Protein AF-A0A6B3H1M4-F1 (afdb_monomer_lite)

Foldseek 3Di:
DDDDDDDVLVVVVVVVQVVCCVPPVDRDDPVPDDQQPQVVLVCQLCLVCCVPPPQNDPVSSVVSVVQSDRGPVVVVVSSVVPPDDD

Sequence (86 aa):
KMDFLGLRNLTIMDDAIKMVKSNKGIDLEMLSLPLDDPKTYELLCRGDTLGVFQFDGGPMRSLLRQMQPDNFEDISAVSALYRPGP

Structure (mmCIF, N/CA/C/O backbone):
data_AF-A0A6B3H1M4-F1
#
_entry.id   AF-A0A6B3H1M4-F1
#
loop_
_atom_site.group_PDB
_atom_site.id
_atom_site.type_symbol
_atom_site.label_atom_id
_atom_site.label_alt_id
_atom_site.label_comp_id
_atom_site.label_asym_id
_atom_site.label_entity_id
_atom_site.label_seq_id
_atom_site.pdbx_PDB_ins_code
_atom_site.Cartn_x
_atom_site.Cartn_y
_atom_site.Cartn_z
_atom_site.occupancy
_atom_site.B_iso_or_equiv
_atom_site.auth_seq_id
_atom_site.auth_comp_id
_atom_site.auth_asym_id
_atom_site.auth_atom_id
_atom_site.pdbx_PDB_model_num
ATOM 1 N N . LYS A 1 1 ? 25.269 -6.566 17.677 1.00 74.94 1 LYS A N 1
ATOM 2 C CA . LYS A 1 1 ? 24.903 -5.204 17.216 1.00 74.94 1 LYS A CA 1
ATOM 3 C C . LYS A 1 1 ? 23.395 -5.191 17.002 1.00 74.94 1 LYS A C 1
ATOM 5 O O . LYS A 1 1 ? 22.906 -6.173 16.462 1.00 74.94 1 LYS A O 1
ATOM 10 N N . MET A 1 2 ? 22.681 -4.173 17.479 1.00 89.31 2 MET A N 1
ATOM 11 C CA . MET A 1 2 ? 21.237 -4.013 17.264 1.00 89.31 2 MET A CA 1
ATOM 12 C C . MET A 1 2 ? 20.998 -2.707 16.516 1.00 89.31 2 MET A C 1
ATOM 14 O O . MET A 1 2 ? 21.647 -1.714 16.841 1.00 89.31 2 MET A O 1
ATOM 18 N N . ASP A 1 3 ? 20.070 -2.727 15.564 1.00 87.69 3 ASP A N 1
ATOM 19 C CA . ASP A 1 3 ? 19.627 -1.544 14.832 1.00 87.69 3 ASP A CA 1
ATOM 20 C C . ASP A 1 3 ? 18.148 -1.291 15.158 1.00 87.69 3 ASP A C 1
ATOM 22 O O . ASP A 1 3 ? 17.300 -2.163 14.971 1.00 87.69 3 ASP A O 1
ATOM 26 N N . PHE A 1 4 ? 17.843 -0.094 15.663 1.00 90.44 4 PHE A N 1
ATOM 27 C CA . PHE A 1 4 ? 16.476 0.375 15.891 1.00 90.44 4 PHE A CA 1
ATOM 28 C C . PHE A 1 4 ? 16.094 1.320 14.753 1.00 90.44 4 PHE A C 1
ATOM 30 O O . PHE A 1 4 ? 16.692 2.384 14.594 1.00 90.44 4 PHE A O 1
ATOM 37 N N . LEU A 1 5 ? 15.112 0.918 13.947 1.00 91.81 5 LEU A N 1
ATOM 38 C CA . LEU A 1 5 ? 14.676 1.659 12.766 1.00 91.81 5 LEU A CA 1
ATOM 39 C C . LEU A 1 5 ? 13.357 2.383 13.053 1.00 91.81 5 LEU A C 1
ATOM 41 O O . LEU A 1 5 ? 12.340 1.754 13.335 1.00 91.81 5 LEU A O 1
ATOM 45 N N . GLY A 1 6 ? 13.367 3.711 12.944 1.00 92.44 6 GLY A N 1
ATOM 46 C CA . GLY A 1 6 ? 12.153 4.525 12.969 1.00 92.44 6 GLY A CA 1
ATOM 47 C C . GLY A 1 6 ? 11.485 4.532 11.597 1.00 92.44 6 GLY A C 1
ATOM 48 O O . GLY A 1 6 ? 11.858 5.326 10.734 1.00 92.44 6 GLY A O 1
ATOM 49 N N . LEU A 1 7 ? 10.514 3.645 11.379 1.00 95.69 7 LEU A N 1
ATOM 50 C CA . LEU A 1 7 ? 9.814 3.546 10.099 1.00 95.69 7 LEU A CA 1
ATOM 51 C C . LEU A 1 7 ? 8.545 4.406 10.096 1.00 95.69 7 LEU A C 1
ATOM 53 O O . LEU A 1 7 ? 7.576 4.121 10.795 1.00 95.69 7 LEU A O 1
ATOM 57 N N . ARG A 1 8 ? 8.533 5.453 9.262 1.00 95.12 8 ARG A N 1
ATOM 58 C CA . ARG A 1 8 ? 7.406 6.399 9.155 1.00 95.12 8 ARG A CA 1
ATOM 59 C C . ARG A 1 8 ? 6.093 5.735 8.724 1.00 95.12 8 ARG A C 1
ATOM 61 O O . ARG A 1 8 ? 5.027 6.187 9.131 1.00 95.12 8 ARG A O 1
ATOM 68 N N . ASN A 1 9 ? 6.156 4.687 7.903 1.00 95.06 9 ASN A N 1
ATOM 69 C CA . ASN A 1 9 ? 4.968 3.949 7.463 1.00 95.06 9 ASN A CA 1
ATOM 70 C C . ASN A 1 9 ? 4.216 3.309 8.64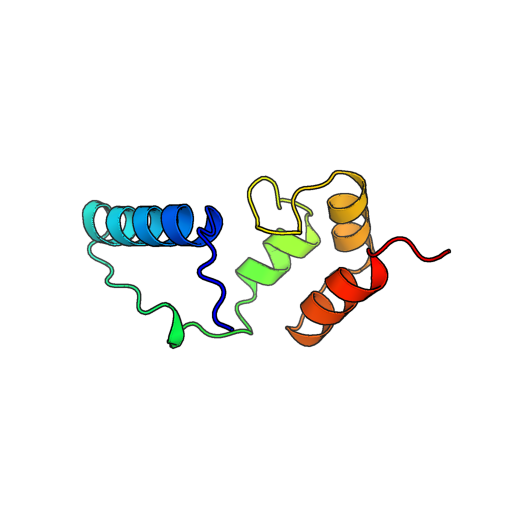5 1.00 95.06 9 ASN A C 1
ATOM 72 O O . ASN A 1 9 ? 2.992 3.347 8.651 1.00 95.06 9 ASN A O 1
ATOM 76 N N . LEU A 1 10 ? 4.920 2.826 9.674 1.00 95.62 10 LEU A N 1
ATOM 77 C CA . LEU A 1 10 ? 4.306 2.253 10.871 1.00 95.62 10 LEU A CA 1
ATOM 78 C C . LEU A 1 10 ? 3.521 3.309 11.656 1.00 95.62 10 LEU A C 1
ATOM 80 O O . LEU A 1 10 ? 2.409 3.032 12.090 1.00 95.62 10 LEU A O 1
ATOM 84 N N . THR A 1 11 ? 4.048 4.532 11.776 1.00 96.31 11 THR A N 1
ATOM 85 C CA . THR A 1 11 ? 3.318 5.652 12.397 1.00 96.31 11 THR A CA 1
ATOM 86 C C . THR A 1 11 ? 2.053 5.998 11.613 1.00 96.31 11 THR A C 1
ATOM 88 O O . THR A 1 11 ? 0.991 6.152 12.202 1.00 96.31 11 THR A O 1
ATOM 91 N N . ILE A 1 12 ? 2.140 6.054 10.278 1.00 96.88 12 ILE A N 1
ATOM 92 C CA . ILE A 1 12 ? 0.977 6.329 9.418 1.00 96.88 12 ILE A CA 1
ATOM 93 C C . ILE A 1 12 ? -0.096 5.239 9.574 1.00 96.88 12 ILE A C 1
ATOM 95 O O . ILE A 1 12 ? -1.282 5.554 9.641 1.00 96.88 12 ILE A O 1
ATOM 99 N N . MET A 1 13 ? 0.305 3.966 9.639 1.00 96.12 13 MET A N 1
ATOM 100 C CA . MET A 1 13 ? -0.621 2.842 9.825 1.00 96.12 13 MET A CA 1
ATOM 101 C C . MET A 1 13 ? -1.308 2.883 11.198 1.00 96.12 13 MET A C 1
ATOM 103 O O . MET A 1 13 ? -2.520 2.683 11.274 1.00 96.12 13 MET A O 1
ATOM 107 N N . ASP A 1 14 ? -0.566 3.186 12.266 1.00 96.06 14 ASP A N 1
ATOM 108 C CA . ASP A 1 14 ? -1.113 3.339 13.621 1.00 96.06 14 ASP A CA 1
ATOM 109 C C . ASP A 1 14 ? -2.145 4.480 13.698 1.00 96.06 14 ASP A C 1
ATOM 111 O O . ASP A 1 14 ? -3.257 4.292 14.202 1.00 96.06 14 ASP A O 1
ATOM 115 N N . ASP A 1 15 ? -1.831 5.638 13.111 1.00 97.38 15 ASP A N 1
A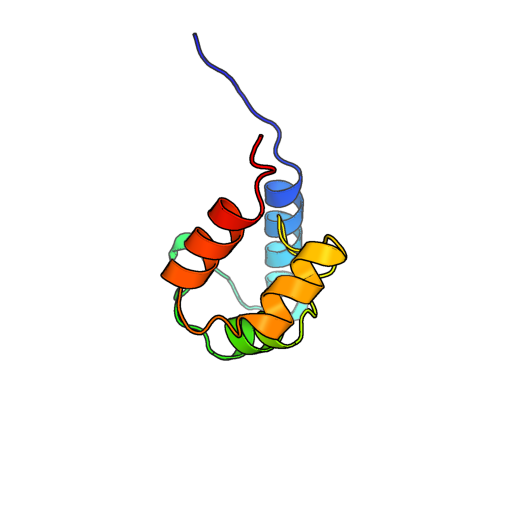TOM 116 C CA . ASP A 1 15 ? -2.763 6.766 13.031 1.00 97.38 15 ASP A CA 1
ATOM 117 C C . ASP A 1 15 ? -4.024 6.405 12.229 1.00 97.38 15 ASP A C 1
ATOM 119 O O . ASP A 1 15 ? -5.143 6.696 12.663 1.00 97.38 15 ASP A O 1
ATOM 123 N N . ALA A 1 16 ? -3.876 5.709 11.096 1.00 97.00 16 ALA A N 1
ATOM 124 C CA . ALA A 1 16 ? -5.005 5.274 10.276 1.00 97.00 16 ALA A CA 1
ATOM 125 C C . ALA A 1 16 ? -5.964 4.351 11.049 1.00 97.00 16 ALA A C 1
ATOM 127 O O . ALA A 1 16 ? -7.181 4.531 10.981 1.00 97.00 16 ALA A O 1
ATOM 128 N N . ILE A 1 17 ? -5.442 3.405 11.833 1.00 96.75 17 ILE A N 1
ATOM 129 C CA . ILE A 1 17 ? -6.260 2.490 12.646 1.00 96.75 17 ILE A CA 1
ATOM 130 C C . ILE A 1 17 ? -6.998 3.244 13.748 1.00 96.75 17 ILE A C 1
ATOM 132 O O . ILE A 1 17 ? -8.205 3.053 13.923 1.00 96.75 17 ILE A O 1
ATOM 136 N N . LYS A 1 18 ? -6.315 4.158 14.447 1.00 97.69 18 LYS A N 1
ATOM 137 C CA . LYS A 1 18 ? -6.944 5.026 15.455 1.00 97.69 18 LYS A CA 1
ATOM 138 C C . LYS A 1 18 ? -8.083 5.845 14.853 1.00 97.69 18 LYS A C 1
ATOM 140 O O . LYS A 1 18 ? -9.147 5.957 15.464 1.00 97.69 18 LYS A O 1
AT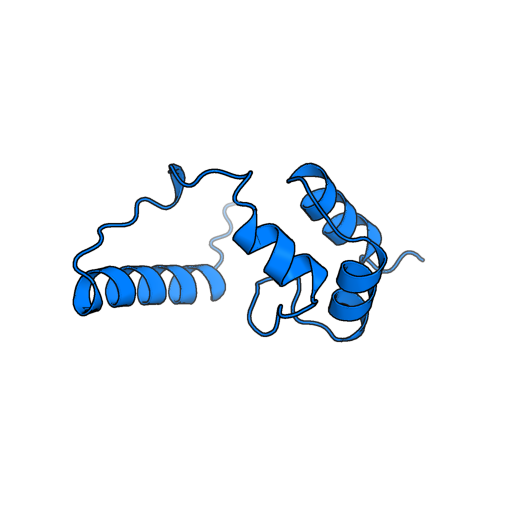OM 145 N N . MET A 1 19 ? -7.888 6.373 13.645 1.00 98.12 19 MET A N 1
ATOM 146 C CA . MET A 1 19 ? -8.920 7.108 12.916 1.00 98.12 19 MET A CA 1
ATOM 147 C C . MET A 1 19 ? -10.090 6.214 12.494 1.00 98.12 19 MET A C 1
ATOM 149 O O . MET A 1 19 ? -11.241 6.638 12.580 1.00 98.12 19 MET A O 1
ATOM 153 N N . VAL A 1 20 ? -9.844 4.982 12.046 1.00 97.75 20 VAL A N 1
ATOM 154 C CA . VAL A 1 20 ? -10.926 4.042 11.710 1.00 97.75 20 VAL A CA 1
ATOM 155 C C . VAL A 1 20 ? -11.754 3.708 12.951 1.00 97.75 20 VAL A C 1
ATOM 157 O O . VAL A 1 20 ? -12.985 3.761 12.891 1.00 97.75 20 VAL A O 1
ATOM 160 N N . LYS A 1 21 ? -11.100 3.462 14.089 1.00 97.75 21 LYS A N 1
ATOM 161 C CA . LYS A 1 21 ? -11.772 3.198 15.364 1.00 97.75 21 LYS A CA 1
ATOM 162 C C . LYS A 1 21 ? -12.605 4.387 15.834 1.00 97.75 21 LYS A C 1
ATOM 164 O O . LYS A 1 21 ? -13.760 4.200 16.201 1.00 97.75 21 LYS A O 1
ATOM 169 N N . SER A 1 22 ? -12.066 5.606 15.778 1.00 98.19 22 SER A N 1
ATOM 170 C CA . SER A 1 22 ? -12.787 6.802 16.234 1.00 98.19 22 SER A CA 1
ATOM 171 C C . SER A 1 22 ? -13.968 7.178 15.335 1.00 98.19 22 SER A C 1
ATOM 173 O O . SER A 1 22 ? -15.001 7.602 15.844 1.00 98.19 22 SER A O 1
ATOM 175 N N . ASN A 1 23 ? -13.844 7.002 14.015 1.00 98.31 23 ASN A N 1
ATOM 176 C CA . ASN A 1 23 ? -14.879 7.415 13.063 1.00 98.31 23 ASN A CA 1
ATOM 177 C C . ASN A 1 23 ? -15.931 6.335 12.787 1.00 98.31 23 ASN A C 1
ATOM 179 O O . ASN A 1 23 ? -17.065 6.664 12.448 1.00 98.31 23 ASN A O 1
ATOM 183 N N . LYS A 1 24 ? -15.557 5.053 12.865 1.00 97.50 24 LYS A N 1
ATOM 184 C CA . LYS A 1 24 ? -16.428 3.928 12.479 1.00 97.50 24 LYS A CA 1
ATOM 185 C C . LYS A 1 24 ? -16.692 2.934 13.609 1.00 97.50 24 LYS A C 1
ATOM 187 O O . LYS A 1 24 ? -17.492 2.027 13.416 1.00 97.50 24 LYS A O 1
ATOM 192 N N . GLY A 1 25 ? -16.023 3.067 14.757 1.00 97.38 25 GLY A N 1
ATOM 193 C CA . GLY A 1 25 ? -16.132 2.117 15.870 1.00 97.38 25 GLY A CA 1
ATOM 194 C C . GLY A 1 25 ? -15.525 0.741 15.580 1.00 97.38 25 GLY A C 1
ATOM 195 O O . GLY A 1 25 ? -15.749 -0.191 16.345 1.00 97.38 25 GLY A O 1
ATOM 196 N N . ILE A 1 26 ? -14.782 0.596 14.479 1.00 97.38 26 ILE A N 1
ATOM 197 C CA . ILE A 1 26 ? -14.181 -0.675 14.063 1.00 97.38 26 ILE A CA 1
ATOM 198 C C . ILE A 1 26 ? -12.799 -0.790 14.704 1.00 97.38 26 ILE A C 1
ATOM 200 O O . ILE A 1 26 ? -11.938 0.057 14.469 1.00 97.38 26 ILE A O 1
ATOM 204 N N . ASP A 1 27 ? -12.590 -1.844 15.490 1.00 94.94 27 ASP A N 1
ATOM 205 C CA . ASP A 1 27 ? -11.284 -2.179 16.058 1.00 94.94 27 ASP A CA 1
ATOM 206 C C . ASP A 1 27 ? -10.550 -3.129 15.103 1.00 94.94 27 ASP A C 1
ATOM 208 O O . ASP A 1 27 ? -10.949 -4.281 14.940 1.00 94.94 27 ASP A O 1
ATOM 212 N N . LEU A 1 28 ? -9.532 -2.620 14.405 1.00 94.50 28 LEU A N 1
ATOM 213 C CA . LEU A 1 28 ? -8.769 -3.381 13.414 1.00 94.50 28 LEU A CA 1
ATOM 214 C C . LEU A 1 28 ? -7.521 -3.995 14.048 1.00 94.50 28 LEU A C 1
ATOM 216 O O . LEU A 1 28 ? -6.646 -3.280 14.536 1.00 94.50 28 LEU A O 1
ATOM 220 N N . GLU A 1 29 ? -7.395 -5.314 13.948 1.00 93.94 29 GLU A N 1
ATOM 221 C CA . GLU A 1 29 ? -6.175 -6.041 14.285 1.00 93.94 29 GLU A CA 1
ATOM 222 C C . GLU A 1 29 ? -5.369 -6.310 13.003 1.00 93.94 29 GLU A C 1
ATOM 224 O O . GLU A 1 29 ? -5.753 -7.115 12.163 1.00 93.94 29 GLU A O 1
ATOM 229 N N . MET A 1 30 ? -4.236 -5.618 12.825 1.00 90.38 30 MET A N 1
ATOM 230 C CA . MET A 1 30 ? -3.450 -5.693 11.579 1.00 90.38 30 MET A CA 1
ATOM 231 C C . MET A 1 30 ? -2.958 -7.099 11.240 1.00 90.38 30 MET A C 1
ATOM 233 O O . MET A 1 30 ? -2.926 -7.470 10.071 1.00 90.38 30 MET A O 1
ATOM 237 N N . LEU A 1 31 ? -2.535 -7.861 12.250 1.00 93.50 31 LEU A N 1
ATOM 238 C CA . LEU A 1 31 ? -1.915 -9.172 12.052 1.00 93.50 31 LEU A CA 1
ATOM 239 C C . LEU A 1 31 ? -2.923 -10.266 11.677 1.00 93.50 31 LEU A C 1
ATOM 241 O O . LEU A 1 31 ? -2.499 -11.346 11.276 1.00 93.50 31 LEU A O 1
ATOM 245 N N . SER A 1 32 ? -4.226 -9.998 11.794 1.00 94.81 32 SER A N 1
ATOM 246 C CA . SER A 1 32 ? -5.291 -10.920 11.392 1.00 94.81 32 SER A CA 1
ATOM 247 C C . SER A 1 32 ? -5.951 -10.543 10.063 1.00 94.81 32 SER A C 1
ATOM 249 O O . SER A 1 32 ? -6.871 -11.235 9.625 1.00 94.81 32 SER A O 1
ATOM 251 N N . LEU A 1 33 ? -5.484 -9.481 9.393 1.00 93.94 33 LEU A N 1
ATOM 252 C CA . LEU A 1 33 ? -6.003 -9.098 8.083 1.00 93.94 33 LEU A CA 1
ATOM 253 C C . LEU A 1 33 ? -5.696 -10.178 7.030 1.00 93.94 33 LEU A C 1
ATOM 255 O O . LEU A 1 33 ? -4.567 -10.674 6.971 1.00 93.94 33 LEU A O 1
ATOM 259 N N . PRO A 1 34 ? -6.675 -10.523 6.176 1.00 95.44 34 PRO A N 1
ATOM 260 C CA . PRO A 1 34 ? -6.455 -11.455 5.082 1.00 95.44 34 PRO A CA 1
ATOM 261 C C . PRO A 1 34 ? -5.527 -10.851 4.023 1.00 95.44 34 PRO A C 1
ATOM 263 O O . PRO A 1 34 ? -5.508 -9.638 3.807 1.00 95.44 34 PRO A O 1
ATOM 266 N N . LEU A 1 35 ? -4.773 -11.710 3.337 1.00 95.75 35 LEU A N 1
ATOM 267 C CA . LEU A 1 35 ? -3.865 -11.310 2.256 1.00 95.75 35 LEU A CA 1
ATOM 268 C C . LEU A 1 35 ? -4.502 -11.424 0.863 1.00 95.75 35 LEU A C 1
ATOM 270 O O . LEU A 1 35 ? -3.851 -11.105 -0.124 1.00 95.75 35 LEU A O 1
ATOM 274 N N . ASP A 1 36 ? -5.755 -11.861 0.766 1.00 95.31 36 ASP A N 1
ATOM 275 C CA . ASP A 1 36 ? -6.482 -12.141 -0.477 1.00 95.31 36 ASP A CA 1
ATOM 276 C C . ASP A 1 36 ? -7.656 -11.169 -0.731 1.00 95.31 36 ASP A C 1
ATOM 278 O O . ASP A 1 36 ? -8.547 -11.468 -1.520 1.00 95.31 36 ASP A O 1
ATOM 282 N N . ASP A 1 37 ? -7.672 -9.989 -0.091 1.00 96.75 37 ASP A N 1
ATOM 283 C CA . ASP A 1 37 ? -8.752 -9.004 -0.260 1.00 96.75 37 ASP A CA 1
ATOM 284 C C . ASP A 1 37 ? -8.839 -8.473 -1.710 1.00 96.75 37 ASP A C 1
ATOM 286 O O . ASP A 1 37 ? -7.964 -7.708 -2.138 1.00 96.75 37 ASP A O 1
ATOM 290 N N . PRO A 1 38 ? -9.921 -8.769 -2.463 1.00 96.69 38 PRO A N 1
ATOM 291 C CA . PRO A 1 38 ? -10.009 -8.405 -3.878 1.00 96.69 38 PRO A CA 1
ATOM 292 C C . PRO A 1 38 ? -9.950 -6.895 -4.121 1.00 96.69 38 PRO A C 1
ATOM 294 O O . PRO A 1 38 ? -9.363 -6.438 -5.098 1.00 96.69 38 PRO A O 1
ATOM 297 N N . LYS A 1 39 ? -10.514 -6.089 -3.211 1.00 97.81 39 LYS A N 1
ATOM 298 C CA . LYS A 1 39 ? -10.536 -4.625 -3.356 1.00 97.81 39 LYS A CA 1
ATOM 299 C C . LYS A 1 39 ? -9.146 -4.010 -3.229 1.00 97.81 39 LYS A C 1
ATOM 301 O O . LYS A 1 39 ? -8.864 -3.000 -3.879 1.00 97.81 39 LYS A O 1
ATOM 306 N N . THR A 1 40 ? -8.285 -4.610 -2.413 1.00 97.38 40 THR A N 1
ATOM 307 C CA . THR A 1 40 ? -6.878 -4.231 -2.303 1.00 97.38 40 THR A CA 1
ATOM 308 C C . THR A 1 40 ? -6.156 -4.491 -3.623 1.00 97.38 40 THR A C 1
ATOM 310 O O . THR A 1 40 ? -5.516 -3.577 -4.146 1.00 97.38 40 THR A O 1
ATOM 313 N N . TYR A 1 41 ? -6.335 -5.666 -4.231 1.00 97.56 41 TYR A N 1
ATOM 314 C CA . TYR A 1 41 ? -5.745 -5.973 -5.541 1.00 97.56 41 TYR A CA 1
ATOM 315 C C . TYR A 1 41 ? -6.294 -5.095 -6.665 1.00 97.56 41 TYR A C 1
ATOM 317 O O . TYR A 1 41 ? -5.517 -4.592 -7.473 1.00 97.56 41 TYR A O 1
ATOM 325 N N . GLU A 1 42 ? -7.595 -4.798 -6.683 1.00 98.00 42 GLU A N 1
ATOM 326 C CA . GLU A 1 42 ? -8.182 -3.866 -7.653 1.00 98.00 42 GLU A CA 1
ATOM 327 C C . GLU A 1 42 ? -7.548 -2.467 -7.576 1.00 98.00 42 GLU A C 1
ATOM 329 O O . GLU A 1 42 ? -7.283 -1.842 -8.605 1.00 98.00 42 GLU A O 1
ATOM 334 N N . LEU A 1 43 ? -7.285 -1.961 -6.364 1.00 98.06 43 LEU A N 1
ATOM 335 C CA . LEU A 1 43 ? -6.604 -0.678 -6.156 1.00 98.06 43 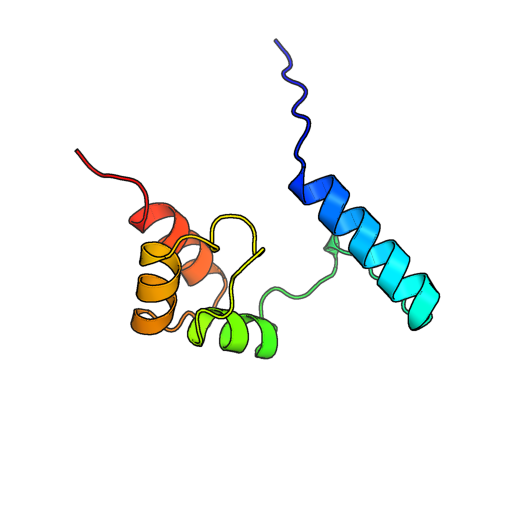LEU A CA 1
ATOM 336 C C . LEU A 1 43 ? -5.185 -0.702 -6.742 1.00 98.06 43 LEU A C 1
ATOM 338 O O . LEU A 1 43 ? -4.785 0.243 -7.432 1.00 98.06 43 LEU A O 1
ATOM 342 N N . LEU A 1 44 ? -4.442 -1.787 -6.506 1.00 97.56 44 LEU A N 1
ATOM 343 C CA . LEU A 1 44 ? -3.096 -1.981 -7.051 1.00 97.56 44 LEU A CA 1
ATOM 344 C C . LEU A 1 44 ? -3.124 -2.081 -8.583 1.00 97.56 44 LEU A C 1
ATOM 346 O O . LEU A 1 44 ? -2.372 -1.374 -9.252 1.00 97.56 44 LEU A O 1
ATOM 350 N N . CYS A 1 45 ? -4.045 -2.868 -9.139 1.00 97.38 45 CYS A N 1
ATOM 351 C CA . CYS A 1 45 ? -4.265 -3.045 -10.575 1.00 97.38 45 CYS A CA 1
ATOM 352 C C . CYS A 1 45 ? -4.591 -1.733 -11.300 1.00 97.38 45 CYS A C 1
ATOM 354 O O . CYS A 1 45 ? -4.153 -1.521 -12.431 1.00 97.38 45 CYS A O 1
ATOM 356 N N . ARG A 1 46 ? -5.331 -0.815 -10.664 1.00 97.81 46 ARG A N 1
ATOM 357 C CA . ARG A 1 46 ? -5.586 0.527 -11.222 1.00 97.81 46 ARG A CA 1
ATOM 358 C C . ARG A 1 46 ? -4.370 1.454 -11.140 1.00 97.81 46 ARG A C 1
ATOM 360 O O . ARG A 1 46 ? -4.337 2.483 -11.814 1.00 97.81 46 ARG A O 1
ATOM 367 N N . GLY A 1 47 ? -3.346 1.094 -10.365 1.00 96.62 47 GLY A N 1
ATOM 368 C CA . GLY A 1 47 ? -2.202 1.957 -10.075 1.00 96.62 47 GLY A CA 1
ATOM 369 C C . GLY A 1 47 ? -2.576 3.142 -9.181 1.00 96.62 47 GLY A C 1
ATOM 370 O O . GLY A 1 47 ? -1.914 4.185 -9.231 1.00 96.62 47 GLY A O 1
ATOM 371 N N . ASP A 1 48 ? -3.627 3.002 -8.370 1.00 97.62 48 ASP A N 1
ATOM 372 C CA . ASP A 1 48 ? -4.123 4.016 -7.429 1.00 97.62 48 ASP A CA 1
ATOM 373 C C . ASP A 1 48 ? -3.316 3.995 -6.115 1.00 97.62 48 ASP A C 1
ATOM 375 O O . ASP A 1 48 ? -3.856 4.057 -5.015 1.00 97.62 48 ASP A O 1
ATOM 379 N N . THR A 1 49 ? -1.991 3.886 -6.219 1.00 96.94 49 THR A N 1
ATOM 380 C CA . THR A 1 49 ? -1.095 3.556 -5.098 1.00 96.94 49 THR A CA 1
ATOM 381 C C . THR A 1 49 ? -0.334 4.752 -4.532 1.00 96.94 49 THR A C 1
ATOM 383 O O . THR A 1 49 ? 0.684 4.592 -3.859 1.00 96.94 49 THR A O 1
ATOM 386 N N . LEU A 1 50 ? -0.804 5.976 -4.778 1.00 96.06 50 LEU A N 1
ATOM 387 C CA . LEU A 1 50 ? -0.212 7.157 -4.152 1.00 96.06 50 LEU A CA 1
ATOM 388 C C . LEU A 1 50 ? -0.360 7.057 -2.623 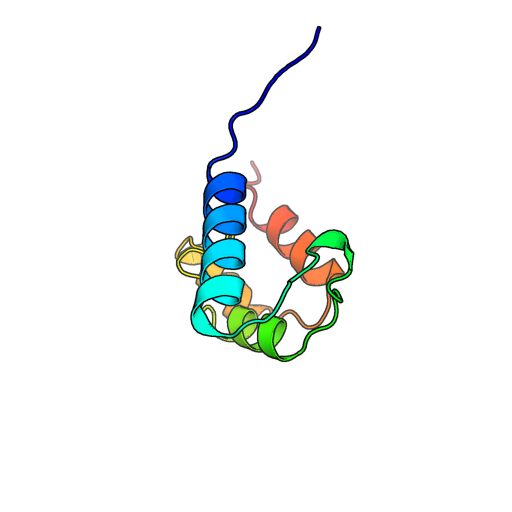1.00 96.06 50 LEU A C 1
ATOM 390 O O . LEU A 1 50 ? -1.474 6.986 -2.113 1.00 96.06 50 LEU A O 1
ATOM 394 N N . GLY A 1 51 ? 0.763 7.054 -1.901 1.00 94.44 51 GLY A N 1
ATOM 395 C CA . GLY A 1 51 ? 0.788 6.865 -0.445 1.00 94.44 51 GLY A CA 1
ATOM 396 C C . GLY A 1 51 ? 0.802 5.402 0.016 1.00 94.44 51 GLY A C 1
ATOM 397 O O . GLY A 1 51 ? 0.901 5.156 1.217 1.00 94.44 51 GLY A O 1
ATOM 398 N N . VAL A 1 52 ? 0.762 4.432 -0.904 1.00 96.25 52 VAL A N 1
ATOM 399 C CA . VAL A 1 52 ? 0.977 3.015 -0.587 1.00 96.25 52 VAL A CA 1
ATOM 400 C C . VAL A 1 52 ? 2.479 2.754 -0.523 1.00 96.25 52 VAL A C 1
ATOM 402 O O . VAL A 1 52 ? 3.216 3.009 -1.476 1.00 96.25 52 VAL A O 1
ATOM 405 N N . PHE A 1 53 ? 2.943 2.256 0.622 1.00 95.31 53 PHE A N 1
ATOM 406 C CA . PHE A 1 53 ? 4.363 2.029 0.883 1.00 95.31 53 PHE A CA 1
ATOM 407 C C . PHE A 1 53 ? 5.021 1.165 -0.210 1.00 95.31 53 PHE A C 1
ATOM 409 O O . PHE A 1 53 ? 4.472 0.140 -0.591 1.00 95.31 53 PHE A O 1
ATOM 416 N N . GLN A 1 54 ? 6.200 1.587 -0.691 1.00 92.88 54 GLN A N 1
ATOM 417 C CA . GLN A 1 54 ? 6.980 0.996 -1.801 1.00 92.88 54 GLN A CA 1
ATOM 418 C C . GLN A 1 54 ? 6.355 1.080 -3.205 1.00 92.88 54 GLN A C 1
ATOM 420 O O . GLN A 1 54 ? 7.070 0.868 -4.185 1.00 92.88 54 GLN A O 1
ATOM 425 N N . PHE A 1 55 ? 5.070 1.417 -3.329 1.00 95.19 55 PHE A N 1
ATOM 426 C CA . PHE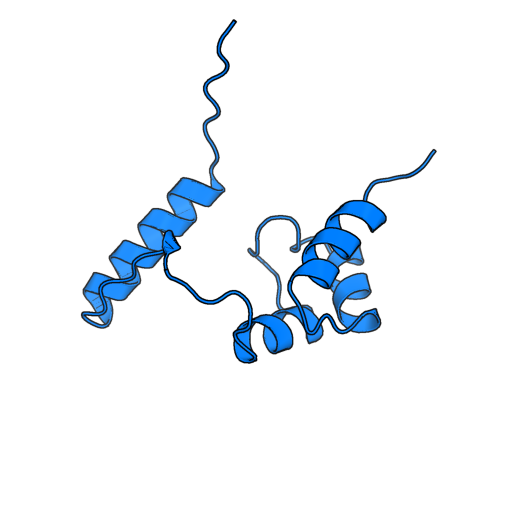 A 1 55 ? 4.325 1.309 -4.586 1.00 95.19 55 PHE A CA 1
ATOM 427 C C . PHE A 1 55 ? 3.869 2.651 -5.179 1.00 95.19 55 PHE A C 1
ATOM 429 O O . PHE A 1 55 ? 3.128 2.669 -6.159 1.00 95.19 55 PHE A O 1
ATOM 436 N N . ASP A 1 56 ? 4.307 3.782 -4.633 1.00 93.12 56 ASP A N 1
ATOM 437 C CA . ASP A 1 56 ? 3.817 5.126 -4.970 1.00 93.12 56 ASP A CA 1
ATOM 438 C C . ASP A 1 56 ? 4.513 5.796 -6.174 1.00 93.12 56 ASP A C 1
ATOM 440 O O . ASP A 1 56 ? 3.977 6.743 -6.760 1.00 93.12 56 ASP A O 1
ATOM 444 N N . GLY A 1 57 ? 5.681 5.295 -6.585 1.00 93.12 57 GLY A N 1
ATOM 445 C CA . GLY A 1 57 ? 6.467 5.838 -7.696 1.00 93.12 57 GLY A CA 1
ATOM 446 C C . GLY A 1 57 ? 5.778 5.739 -9.067 1.00 93.12 57 GLY A C 1
ATOM 447 O O . GLY A 1 57 ? 5.101 4.764 -9.378 1.00 93.12 57 GLY A O 1
ATOM 448 N N . GLY A 1 58 ? 5.990 6.728 -9.943 1.00 94.69 58 GLY A N 1
ATOM 449 C CA . GLY A 1 58 ? 5.362 6.783 -11.276 1.00 94.69 58 GLY A CA 1
ATOM 450 C C . GLY A 1 58 ? 5.591 5.542 -12.164 1.00 94.69 58 GLY A C 1
ATOM 451 O O . GLY A 1 58 ? 4.616 4.988 -12.689 1.00 94.69 58 GLY A O 1
ATOM 452 N N . PRO A 1 59 ? 6.839 5.062 -12.336 1.00 93.38 59 PRO A N 1
ATOM 453 C CA . PRO A 1 59 ? 7.083 3.848 -13.112 1.00 93.38 59 PRO A CA 1
ATOM 454 C C . PRO A 1 59 ? 6.560 2.588 -12.403 1.00 93.38 59 PRO A C 1
ATOM 456 O O . PRO A 1 59 ? 5.995 1.726 -13.066 1.00 93.38 59 PRO A O 1
ATOM 459 N N . MET A 1 60 ? 6.613 2.527 -11.068 1.00 94.75 60 MET A N 1
ATOM 460 C CA . MET A 1 60 ? 6.030 1.436 -10.274 1.00 94.75 60 MET A CA 1
ATOM 461 C C . MET A 1 60 ? 4.510 1.321 -10.470 1.00 94.75 60 MET A C 1
ATOM 463 O O . MET A 1 60 ? 3.981 0.252 -10.758 1.00 94.75 60 MET A O 1
ATOM 467 N N . ARG A 1 61 ? 3.797 2.450 -10.432 1.00 95.44 61 ARG A N 1
ATOM 468 C CA . ARG A 1 61 ? 2.362 2.536 -10.750 1.00 95.44 61 ARG A CA 1
ATOM 469 C C . ARG A 1 61 ? 2.036 2.083 -12.167 1.00 95.44 61 ARG A C 1
ATOM 471 O O . ARG A 1 61 ? 0.949 1.577 -12.435 1.00 95.44 61 ARG A O 1
ATOM 478 N N . SER A 1 62 ? 2.944 2.322 -13.107 1.00 95.06 62 SER A N 1
ATOM 479 C CA . SER A 1 62 ? 2.794 1.852 -14.487 1.00 95.06 62 SER A CA 1
ATOM 480 C C . SER A 1 62 ? 3.018 0.345 -14.590 1.00 95.06 62 SER A C 1
ATOM 482 O O . SER A 1 62 ? 2.249 -0.316 -15.279 1.00 95.06 62 SER A O 1
ATOM 484 N N . LEU A 1 63 ? 3.994 -0.195 -13.856 1.00 94.19 63 LEU A N 1
ATOM 485 C CA . LEU A 1 63 ? 4.244 -1.632 -13.761 1.00 94.19 63 LEU A CA 1
ATOM 486 C C . LEU A 1 63 ? 3.045 -2.375 -13.160 1.00 94.19 63 LEU A C 1
ATOM 488 O O . LEU A 1 63 ? 2.570 -3.328 -13.766 1.00 94.19 63 LEU A O 1
ATOM 492 N N . LEU A 1 64 ? 2.493 -1.902 -12.039 1.00 96.12 64 LEU A N 1
ATOM 493 C CA . LEU A 1 64 ? 1.309 -2.508 -11.414 1.00 96.12 64 LEU A CA 1
ATOM 494 C C . LEU A 1 64 ? 0.109 -2.573 -12.371 1.00 96.12 64 LEU A C 1
ATOM 496 O O . LEU A 1 64 ? -0.548 -3.607 -12.473 1.00 96.12 64 LEU A O 1
ATOM 500 N N . ARG A 1 65 ? -0.128 -1.499 -13.138 1.00 96.62 65 ARG A N 1
ATOM 501 C CA . ARG A 1 65 ? -1.180 -1.465 -14.168 1.00 96.62 65 ARG A CA 1
ATOM 502 C C . ARG A 1 65 ? -0.950 -2.464 -15.298 1.00 96.62 65 ARG A C 1
ATOM 504 O O . ARG A 1 65 ? -1.920 -2.951 -15.864 1.00 96.62 65 ARG A O 1
ATOM 511 N N . GLN A 1 66 ? 0.297 -2.757 -15.649 1.00 95.38 66 GLN A N 1
ATOM 512 C CA . GLN A 1 66 ? 0.610 -3.745 -16.684 1.00 95.38 66 GLN A CA 1
ATOM 513 C C . GLN A 1 66 ? 0.535 -5.176 -16.154 1.00 95.38 66 GLN A C 1
ATOM 515 O O . GLN A 1 66 ? 0.089 -6.059 -16.877 1.00 95.38 66 GLN A O 1
ATOM 520 N N . MET A 1 67 ? 0.964 -5.395 -14.912 1.00 94.56 67 MET A N 1
ATOM 521 C CA . MET A 1 67 ? 1.058 -6.727 -14.328 1.00 94.56 67 MET A CA 1
ATOM 522 C C . MET A 1 67 ? -0.290 -7.264 -13.840 1.00 94.56 67 MET A C 1
ATOM 524 O O . MET A 1 67 ? -0.502 -8.463 -13.927 1.00 94.56 67 MET A O 1
ATOM 528 N N . GLN A 1 68 ? -1.187 -6.385 -13.370 1.00 96.56 68 GLN A N 1
ATOM 529 C CA . GLN A 1 68 ? -2.482 -6.758 -12.782 1.00 96.56 68 GLN A CA 1
ATOM 530 C C . GLN A 1 68 ? -2.339 -7.824 -11.667 1.00 96.56 68 GLN A C 1
ATOM 532 O O . GLN A 1 68 ? -2.812 -8.942 -11.849 1.00 96.56 68 GLN A O 1
ATOM 537 N N . PRO A 1 69 ? -1.669 -7.509 -10.534 1.00 96.06 69 PRO A N 1
ATOM 538 C CA . PRO A 1 69 ? -1.469 -8.475 -9.450 1.00 96.06 69 PRO A CA 1
ATOM 539 C C . PRO A 1 69 ? -2.799 -8.971 -8.876 1.00 96.06 69 PRO A C 1
ATOM 541 O O . PRO A 1 69 ? -3.664 -8.151 -8.557 1.00 96.06 69 PRO A O 1
ATOM 544 N N . ASP A 1 70 ? -2.922 -10.280 -8.662 1.00 96.06 70 ASP A N 1
ATOM 545 C CA . ASP A 1 70 ? -4.135 -10.899 -8.100 1.00 96.06 70 ASP A CA 1
ATOM 546 C C . ASP A 1 70 ? -3.893 -11.750 -6.841 1.00 96.06 70 ASP A C 1
ATOM 548 O O . ASP A 1 70 ? -4.840 -12.252 -6.234 1.00 96.06 70 ASP A O 1
ATOM 552 N N . ASN A 1 71 ? -2.635 -11.876 -6.417 1.00 95.44 71 ASN A N 1
ATOM 553 C CA . ASN A 1 71 ? -2.222 -12.640 -5.245 1.00 95.44 71 ASN A CA 1
ATOM 554 C C . ASN A 1 71 ? -1.037 -11.977 -4.520 1.00 95.44 71 ASN A C 1
ATOM 556 O O . ASN A 1 71 ? -0.451 -10.994 -4.982 1.00 95.44 71 ASN A O 1
ATOM 560 N N . PHE A 1 72 ? -0.674 -12.496 -3.348 1.00 94.38 72 PHE A N 1
ATOM 561 C CA . PHE A 1 72 ? 0.353 -11.870 -2.517 1.00 94.38 72 PHE A CA 1
ATOM 562 C C . PHE A 1 72 ? 1.767 -12.089 -3.077 1.00 94.38 72 PHE A C 1
ATOM 564 O O . PHE A 1 72 ? 2.644 -11.228 -2.948 1.00 94.38 72 PHE A O 1
ATOM 571 N N . GLU A 1 73 ? 1.999 -13.227 -3.727 1.00 94.69 73 GLU A N 1
ATOM 572 C CA . GLU A 1 73 ? 3.264 -13.579 -4.365 1.00 94.69 73 GLU A CA 1
ATOM 573 C C . GLU A 1 73 ? 3.639 -12.573 -5.462 1.00 94.69 73 GLU A C 1
ATOM 575 O O . GLU A 1 73 ? 4.801 -12.169 -5.562 1.00 94.69 73 GLU A O 1
ATOM 580 N N . ASP A 1 74 ? 2.654 -12.081 -6.204 1.00 94.31 74 ASP A N 1
ATOM 581 C CA . ASP A 1 74 ? 2.796 -11.024 -7.201 1.00 94.31 74 ASP A CA 1
ATOM 582 C C . ASP A 1 74 ? 3.308 -9.710 -6.592 1.00 94.31 74 ASP A C 1
ATOM 584 O O . ASP A 1 74 ? 4.168 -9.040 -7.168 1.00 94.31 74 ASP A O 1
ATOM 588 N N . ILE A 1 75 ? 2.858 -9.351 -5.386 1.00 92.50 75 ILE A N 1
ATOM 589 C CA . ILE A 1 75 ? 3.335 -8.152 -4.671 1.00 92.50 75 ILE A CA 1
ATOM 590 C C . ILE A 1 75 ? 4.822 -8.277 -4.337 1.00 92.50 75 ILE A C 1
ATOM 592 O O . ILE A 1 75 ? 5.600 -7.329 -4.505 1.00 92.50 75 ILE A O 1
ATOM 596 N N . SER A 1 76 ? 5.227 -9.469 -3.900 1.00 90.69 76 SER A N 1
ATOM 597 C CA . SER A 1 76 ? 6.628 -9.802 -3.647 1.00 90.69 76 SER A CA 1
ATOM 598 C C . SER A 1 76 ? 7.458 -9.728 -4.936 1.00 90.69 76 SER A C 1
ATOM 600 O O . SER A 1 76 ? 8.530 -9.112 -4.955 1.00 90.69 76 SER A O 1
ATOM 602 N N . ALA A 1 77 ? 6.933 -10.275 -6.038 1.00 90.81 77 ALA A N 1
ATOM 603 C CA . ALA A 1 77 ? 7.584 -10.263 -7.344 1.00 90.81 77 ALA A CA 1
ATOM 604 C C . ALA A 1 77 ? 7.788 -8.837 -7.880 1.00 90.81 77 ALA A C 1
ATOM 606 O O . ALA A 1 77 ? 8.893 -8.502 -8.306 1.00 90.81 77 ALA A O 1
ATOM 607 N N . VAL A 1 78 ? 6.779 -7.962 -7.791 1.00 89.62 78 VAL A N 1
ATOM 608 C CA . VAL A 1 78 ? 6.882 -6.550 -8.210 1.00 89.62 78 VAL A CA 1
ATOM 609 C C . VAL A 1 78 ? 7.988 -5.826 -7.447 1.00 89.62 78 VAL A C 1
ATOM 611 O O . VAL A 1 78 ? 8.812 -5.136 -8.051 1.00 89.62 78 VAL A O 1
ATOM 614 N N . SER A 1 79 ? 8.041 -5.999 -6.122 1.00 85.25 79 SER A N 1
ATOM 615 C CA . SER A 1 79 ? 9.075 -5.375 -5.285 1.00 85.25 79 SER A CA 1
ATOM 616 C C . SER A 1 79 ? 10.487 -5.867 -5.645 1.00 85.25 79 SER A C 1
ATOM 618 O O . SER A 1 79 ? 11.451 -5.098 -5.588 1.00 85.25 79 SER A O 1
ATOM 620 N N . ALA A 1 80 ? 10.624 -7.128 -6.068 1.00 87.25 80 ALA A N 1
ATOM 621 C CA . ALA A 1 80 ? 11.892 -7.685 -6.534 1.00 87.25 80 ALA A CA 1
ATOM 622 C C . ALA A 1 80 ? 12.290 -7.175 -7.932 1.00 87.25 80 ALA A C 1
ATOM 624 O O . ALA A 1 80 ? 13.440 -6.779 -8.128 1.00 87.25 80 ALA A O 1
ATOM 625 N N . LEU A 1 81 ? 11.348 -7.149 -8.881 1.00 83.12 81 LEU A N 1
ATOM 626 C CA . LEU A 1 81 ? 11.571 -6.748 -10.276 1.00 83.12 81 LEU A CA 1
ATOM 627 C C . LEU A 1 81 ? 11.864 -5.252 -10.435 1.00 83.12 81 LEU A C 1
ATOM 629 O O . LEU A 1 81 ? 12.566 -4.858 -11.361 1.00 83.12 81 LEU A O 1
ATOM 633 N N . TYR A 1 82 ? 11.341 -4.414 -9.538 1.00 80.19 82 TYR A N 1
ATOM 634 C CA . TYR A 1 82 ? 11.508 -2.960 -9.604 1.00 80.19 82 TYR A CA 1
ATOM 635 C C . TYR A 1 82 ? 12.815 -2.451 -8.967 1.00 80.19 82 TYR A C 1
ATOM 637 O O . TYR A 1 82 ? 13.046 -1.245 -8.860 1.00 80.19 82 TYR A O 1
ATOM 645 N N . ARG A 1 83 ? 13.705 -3.346 -8.530 1.00 79.88 83 ARG A N 1
ATOM 646 C CA . ARG A 1 83 ? 15.059 -2.942 -8.140 1.00 79.88 83 ARG A CA 1
ATOM 647 C C . ARG A 1 83 ? 15.866 -2.675 -9.410 1.00 79.88 83 ARG A C 1
ATOM 649 O O . ARG A 1 83 ? 15.811 -3.500 -10.318 1.00 79.88 83 ARG A O 1
ATOM 656 N N . PRO A 1 84 ? 16.626 -1.568 -9.497 1.00 59.19 84 PRO A N 1
ATOM 657 C CA . PRO A 1 84 ? 17.568 -1.406 -10.592 1.00 59.19 84 PRO A CA 1
ATOM 658 C C . PRO A 1 84 ? 18.510 -2.617 -10.610 1.00 59.19 84 PRO A C 1
ATOM 660 O O . PRO A 1 84 ? 19.227 -2.873 -9.640 1.00 59.19 84 PRO A O 1
ATOM 663 N N . GLY A 1 85 ? 18.450 -3.387 -11.699 1.00 73.31 85 GLY A N 1
ATOM 664 C CA . GLY A 1 85 ? 19.546 -4.265 -12.099 1.00 73.31 85 GLY A CA 1
ATOM 665 C C . GLY A 1 85 ? 20.771 -3.429 -12.508 1.00 73.31 85 GLY A C 1
ATOM 666 O O . GLY A 1 85 ? 20.672 -2.200 -12.502 1.00 73.31 85 GLY A O 1
ATOM 667 N N . PRO A 1 86 ? 21.917 -4.066 -12.815 1.00 46.44 86 PRO A N 1
ATOM 668 C CA . PRO A 1 86 ? 23.129 -3.355 -13.232 1.00 46.44 86 PRO A CA 1
ATOM 669 C C . PRO A 1 86 ? 22.887 -2.389 -14.399 1.00 46.44 86 PRO A C 1
ATOM 671 O O . PRO A 1 86 ? 22.017 -2.688 -15.250 1.00 46.44 86 PRO A O 1
#

Radius of gyration: 15.16 Å; chains: 1; bounding box: 41×21×34 Å

Secondary structure (DSSP, 8-state):
-------HHHHHHHHHHHHHHHHH-----GGG--S--HHHHHHHHHT--TTSTTT-SHHHHHHHHHH---SHHHHHHHHHHTS---

pLDDT: mean 93.09, std 7.9, range [46.44, 98.31]